Protein AF-A0A7C2VSG8-F1 (afdb_monomer)

Mean predicted aligned error: 11.58 Å

Solvent-accessible surface area (backbone atoms only — not comparable to full-atom values): 8486 Å² total; per-residue (Å²): 141,70,70,72,58,59,54,54,69,55,51,54,58,50,53,50,51,53,51,50,49,52,52,52,52,49,55,56,45,50,58,53,52,51,53,52,52,47,56,52,49,54,50,54,50,52,54,48,54,54,48,34,55,52,38,33,76,75,74,27,68,46,59,18,26,54,49,48,41,51,53,52,24,53,50,48,21,71,76,68,76,43,72,38,83,84,44,52,69,67,56,42,44,63,61,33,75,81,77,49,62,71,66,56,42,51,40,51,49,52,48,40,51,52,25,44,37,30,63,76,65,70,47,82,76,51,75,66,53,51,52,49,47,51,52,40,51,51,61,60,70,45,84,70,77,73,77,69,81,89,120

Radius of gyration: 24.54 Å; Cα contacts (8 Å, |Δi|>4): 88; chains: 1; bounding box: 77×33×59 Å

Secondary structure (DSSP, 8-state):
--HHHHHHHHHHHHHHHHHHHHHHHHHHHHHHHHHHHHHHHHHHHHHHHHHHHHHHHHT-HHHHHHHHHHHHHHHHHHHH---TTTS-HHHHHHHHTTTS-HHHHHHHHHHHHHHHHHHHS-----HHHHHHHHHHHHHHHS---------

Foldseek 3Di:
DPVVVVVVVVVVVVVVVVVVVVVVVVVVVVVVVVVVVLVVQLVVLVVLLVVLVVCCVVPRDLSSLVSLLVSLQVLLCVPVVDNSVPDDLVVSLVVCVVPHDPLLSVLNSLSNVVSCCVHPVVDDDDPVVVVVSSVSSNVNSPDDPPPDPPD

Nearest PDB structures (foldseek):
  7kma-assembly4_G  TM=3.241E-01  e=3.402E+00  Homo sapiens

Sequence (151 aa):
MQWLSTFMFVILPSFVLLGLGTVLLRFFRKGKEEAHSRESREKDQEDGLATAVSILNAKGPVEYCAYLASLVRKHLSQKYEIEAGSMTTGEIISKLLHNLSNVDADYAGEILRMCEMVQFYGYKPSRSEIKHLYQLARKLVSEREEDAPSG

pLDDT: mean 80.39, std 16.28, range [34.16, 97.06]

Structure (mmCIF, N/CA/C/O backbone):
data_AF-A0A7C2VSG8-F1
#
_entry.id   AF-A0A7C2VSG8-F1
#
loop_
_atom_site.group_PDB
_atom_site.id
_atom_site.type_symbol
_atom_site.label_atom_id
_atom_site.label_alt_id
_atom_site.label_comp_id
_atom_site.label_asym_id
_atom_site.label_entity_id
_atom_site.label_seq_id
_atom_site.pdbx_PDB_ins_code
_atom_site.Cartn_x
_atom_site.Cartn_y
_atom_site.Cartn_z
_atom_site.occupancy
_atom_site.B_iso_or_equiv
_atom_site.auth_seq_id
_atom_site.auth_comp_id
_atom_site.auth_asym_id
_atom_site.auth_atom_id
_atom_site.pdbx_PDB_model_num
ATOM 1 N N . MET A 1 1 ? 60.759 -16.590 -41.286 1.00 52.06 1 MET A N 1
ATOM 2 C CA . MET A 1 1 ? 59.639 -15.709 -40.881 1.00 52.06 1 MET A CA 1
ATOM 3 C C . MET A 1 1 ? 58.286 -16.421 -41.057 1.00 52.06 1 MET A C 1
ATOM 5 O O . MET A 1 1 ? 57.448 -15.951 -41.805 1.00 52.06 1 MET A O 1
ATOM 9 N N . GLN A 1 2 ? 58.061 -17.571 -40.405 1.00 56.47 2 GLN A N 1
ATOM 10 C CA . GLN A 1 2 ? 56.782 -18.318 -40.490 1.00 56.47 2 GLN A CA 1
ATOM 11 C C . GLN A 1 2 ? 56.070 -18.466 -39.133 1.00 56.47 2 GLN A C 1
ATOM 13 O O . GLN A 1 2 ? 54.904 -18.831 -39.092 1.00 56.47 2 GLN A O 1
ATOM 18 N N . TRP A 1 3 ? 56.737 -18.131 -38.024 1.00 50.91 3 TRP A N 1
ATOM 19 C CA . TRP A 1 3 ? 56.178 -18.288 -36.677 1.00 50.91 3 TRP A CA 1
ATOM 20 C C . TRP A 1 3 ? 55.181 -17.193 -36.269 1.00 50.91 3 TRP A C 1
ATOM 22 O O . TRP A 1 3 ? 54.349 -17.446 -35.412 1.00 50.91 3 TRP A O 1
ATOM 32 N N . LEU A 1 4 ? 55.192 -15.999 -36.880 1.00 55.09 4 LEU A N 1
ATOM 33 C CA . LEU A 1 4 ? 54.248 -14.934 -36.497 1.00 55.09 4 LEU A CA 1
ATOM 34 C C . LEU A 1 4 ? 52.794 -15.206 -36.927 1.00 55.09 4 LEU A C 1
ATOM 36 O O . LEU A 1 4 ? 51.874 -14.687 -36.302 1.00 55.09 4 LEU A O 1
ATOM 40 N N . SER A 1 5 ? 52.566 -16.018 -37.964 1.00 57.72 5 SER A N 1
ATOM 41 C CA . SER A 1 5 ? 51.211 -16.275 -38.473 1.00 57.72 5 SER A CA 1
ATOM 42 C C . SER A 1 5 ? 50.448 -17.278 -37.602 1.00 57.72 5 SER A C 1
ATOM 44 O O . SER A 1 5 ? 49.278 -17.063 -37.295 1.00 57.72 5 SER A O 1
ATOM 46 N N . THR A 1 6 ? 51.115 -18.321 -37.104 1.00 58.81 6 THR A N 1
ATOM 47 C CA . THR A 1 6 ? 50.496 -19.345 -36.250 1.00 58.81 6 THR A CA 1
ATOM 48 C C . THR A 1 6 ? 50.070 -18.809 -34.885 1.00 58.81 6 THR A C 1
ATOM 50 O O . THR A 1 6 ? 49.006 -19.188 -34.402 1.00 58.81 6 THR A O 1
ATOM 53 N N . PHE A 1 7 ? 50.816 -17.875 -34.283 1.00 54.56 7 PHE A N 1
ATOM 54 C CA . PHE A 1 7 ? 50.382 -17.235 -33.032 1.00 54.56 7 PHE A CA 1
ATOM 55 C C . PHE A 1 7 ? 49.113 -16.393 -33.216 1.00 54.56 7 PHE A C 1
ATOM 57 O O . PHE A 1 7 ? 48.242 -16.390 -32.348 1.00 54.56 7 PHE A O 1
ATOM 64 N N . MET A 1 8 ? 48.962 -15.733 -34.364 1.00 56.19 8 MET A N 1
ATOM 65 C CA . MET A 1 8 ? 47.816 -14.864 -34.636 1.00 56.19 8 MET A CA 1
ATOM 66 C C . MET A 1 8 ? 46.516 -15.667 -34.830 1.00 56.19 8 MET A C 1
ATOM 68 O O . MET A 1 8 ? 45.464 -15.251 -34.351 1.00 56.19 8 MET A O 1
ATOM 72 N N . PHE A 1 9 ? 46.602 -16.872 -35.409 1.00 58.78 9 PHE A N 1
ATOM 73 C CA . PHE A 1 9 ? 45.460 -17.784 -35.571 1.00 58.78 9 PHE A CA 1
ATOM 74 C C . PHE A 1 9 ? 44.993 -18.464 -34.277 1.00 58.78 9 PHE A C 1
ATOM 76 O O . PHE A 1 9 ? 43.847 -18.895 -34.215 1.00 58.78 9 PHE A O 1
ATOM 83 N N . VAL A 1 10 ? 45.837 -18.557 -33.245 1.00 63.12 10 VAL A N 1
ATOM 84 C CA . VAL A 1 10 ? 45.478 -19.210 -31.969 1.00 63.12 10 VAL A CA 1
ATOM 85 C C . VAL A 1 10 ? 45.010 -18.194 -30.926 1.00 63.12 10 VAL A C 1
ATOM 87 O O . VAL A 1 10 ? 44.089 -18.462 -30.155 1.00 63.12 10 VAL A O 1
ATOM 90 N N . ILE A 1 11 ? 45.603 -16.999 -30.916 1.00 65.81 11 ILE A N 1
ATOM 91 C CA . ILE A 1 11 ? 45.299 -15.972 -29.915 1.00 65.81 11 ILE A CA 1
ATOM 92 C C . ILE A 1 11 ? 43.931 -15.328 -30.182 1.00 65.81 11 ILE A C 1
ATOM 94 O O . ILE A 1 11 ? 43.144 -15.162 -29.251 1.00 65.81 11 ILE A O 1
ATOM 98 N N . LEU A 1 12 ? 43.600 -15.025 -31.442 1.00 64.88 12 LEU A N 1
ATOM 99 C CA . LEU A 1 12 ? 42.332 -14.377 -31.795 1.00 64.88 12 LEU A CA 1
ATOM 100 C C . LEU A 1 12 ? 41.077 -15.181 -31.394 1.00 64.88 12 LEU A C 1
ATOM 102 O O . LEU A 1 12 ? 40.212 -14.612 -30.727 1.00 64.88 12 LEU A O 1
ATOM 106 N N . PRO A 1 13 ? 40.952 -16.486 -31.715 1.00 68.75 13 PRO A N 1
ATOM 107 C CA . PRO A 1 13 ? 39.778 -17.260 -31.313 1.00 68.75 13 PRO A CA 1
ATOM 108 C C . PRO A 1 13 ? 39.711 -17.485 -29.798 1.00 68.75 13 PRO A C 1
ATOM 110 O O . PRO A 1 13 ? 38.615 -17.567 -29.250 1.00 68.75 13 PRO A O 1
ATOM 113 N N . SER A 1 14 ? 40.853 -17.517 -29.103 1.00 71.19 14 SER A N 1
ATOM 114 C CA . SER A 1 14 ? 40.896 -17.623 -27.639 1.00 71.19 14 SER A CA 1
ATOM 115 C C . SER A 1 14 ? 40.293 -16.388 -26.960 1.00 71.19 14 SER A 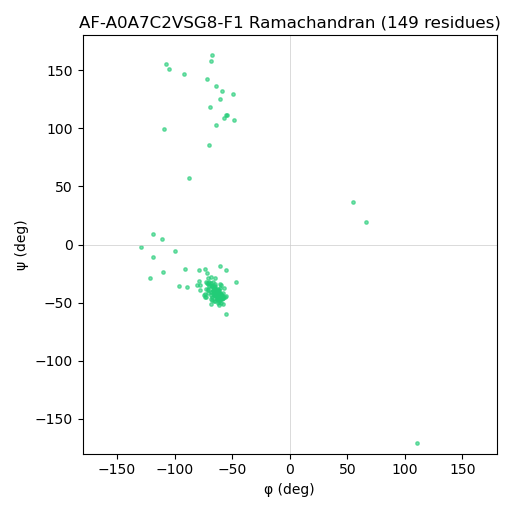C 1
ATOM 117 O O . SER A 1 14 ? 39.458 -16.521 -26.066 1.00 71.19 14 SER A O 1
ATOM 119 N N . PHE A 1 15 ? 40.619 -15.181 -27.441 1.00 74.69 15 PHE A N 1
ATOM 120 C CA . PHE A 1 15 ? 40.001 -13.942 -26.950 1.00 74.69 15 PHE A CA 1
ATOM 121 C C . PHE A 1 15 ? 38.502 -13.870 -27.259 1.00 74.69 15 PHE A C 1
ATOM 123 O O . PHE A 1 15 ? 37.729 -13.412 -26.417 1.00 74.69 15 PHE A O 1
ATOM 130 N N . VAL A 1 16 ? 38.075 -14.364 -28.424 1.00 76.69 16 VAL A N 1
ATOM 131 C CA . VAL A 1 16 ? 36.650 -14.432 -28.782 1.00 76.69 16 VAL A CA 1
ATOM 132 C C . VAL A 1 16 ? 35.901 -15.406 -27.869 1.00 76.69 16 VAL A C 1
ATOM 134 O O . VAL A 1 16 ? 34.840 -15.053 -27.365 1.00 76.69 16 VAL A O 1
ATOM 137 N N . LEU A 1 17 ? 36.459 -16.586 -27.582 1.00 77.81 17 LEU A N 1
ATOM 138 C CA . LEU A 1 17 ? 35.861 -17.569 -26.669 1.00 77.81 17 LEU A CA 1
ATOM 139 C C . LEU A 1 17 ? 35.793 -17.061 -25.220 1.00 77.81 17 LEU A C 1
ATOM 141 O O . LEU A 1 17 ? 34.775 -17.246 -24.555 1.00 77.81 17 LEU A O 1
ATOM 145 N N . LEU A 1 18 ? 36.832 -16.368 -24.743 1.00 77.56 18 LEU A N 1
ATOM 146 C CA . LEU A 1 18 ? 36.843 -15.709 -23.428 1.00 77.56 18 LEU A CA 1
ATOM 147 C C . LEU A 1 18 ? 35.810 -14.574 -23.341 1.00 77.56 18 LEU A C 1
ATOM 149 O O . LEU A 1 18 ? 35.107 -14.446 -22.335 1.00 77.56 18 LEU A O 1
ATOM 153 N N . GLY A 1 19 ? 35.677 -13.777 -24.402 1.00 75.44 19 GLY A N 1
ATOM 154 C CA . GLY A 1 19 ? 34.649 -12.742 -24.517 1.00 75.44 19 GLY A CA 1
ATOM 155 C C . GLY A 1 19 ? 33.236 -13.327 -24.520 1.00 75.44 19 GLY A C 1
ATOM 156 O O . GLY A 1 19 ? 32.375 -12.882 -23.765 1.00 75.44 19 GLY A O 1
ATOM 157 N N . LEU A 1 20 ? 33.001 -14.386 -25.299 1.00 77.50 20 LEU A N 1
ATOM 158 C CA . LEU A 1 20 ? 31.700 -15.055 -25.352 1.00 77.50 20 LEU A CA 1
ATOM 159 C C . LEU A 1 20 ? 31.337 -15.682 -24.000 1.00 77.50 20 LEU A C 1
ATOM 161 O O . LEU A 1 20 ? 30.212 -15.533 -23.525 1.00 77.50 20 LEU A O 1
ATOM 165 N N . GLY A 1 21 ? 32.305 -16.336 -23.354 1.00 78.75 21 GLY A N 1
ATOM 166 C CA . GLY A 1 21 ? 32.132 -16.951 -22.041 1.00 78.75 21 GLY A CA 1
ATOM 167 C C . GLY A 1 21 ? 31.799 -15.930 -20.956 1.00 78.75 21 GLY A C 1
ATOM 168 O O . GLY A 1 21 ? 30.893 -16.156 -20.160 1.00 78.75 21 GLY A O 1
ATOM 169 N N . THR A 1 22 ? 32.464 -14.774 -20.947 1.00 75.12 22 THR A N 1
ATOM 170 C CA . THR A 1 22 ? 32.173 -13.704 -19.977 1.00 75.12 22 THR A CA 1
ATOM 171 C C . THR A 1 22 ? 30.806 -13.055 -20.199 1.00 75.12 22 THR A C 1
ATOM 173 O O . THR A 1 22 ? 30.124 -12.740 -19.221 1.00 75.12 22 THR A O 1
ATOM 176 N N . VAL A 1 23 ? 30.361 -12.908 -21.451 1.00 73.94 23 VAL A N 1
ATOM 177 C CA . VAL A 1 23 ? 29.013 -12.414 -21.780 1.00 73.94 23 VAL A CA 1
ATOM 178 C C . VAL A 1 23 ? 27.938 -13.412 -21.348 1.00 73.94 23 VAL A C 1
ATOM 180 O O . VAL A 1 23 ? 26.999 -13.018 -20.657 1.00 73.94 23 VAL A 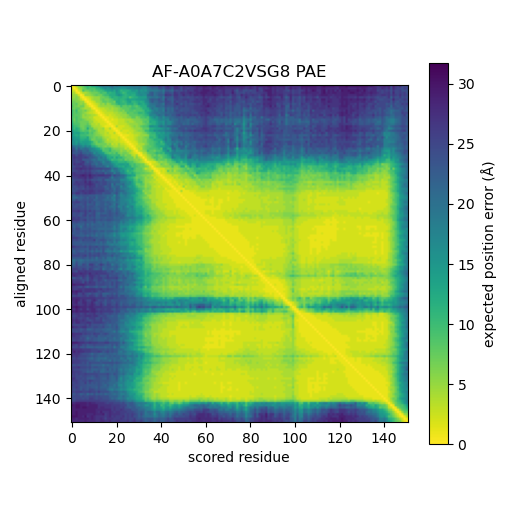O 1
ATOM 183 N N . LEU A 1 24 ? 28.104 -14.700 -21.663 1.00 74.19 24 LEU A N 1
ATOM 184 C CA . LEU A 1 24 ? 27.201 -15.767 -21.215 1.00 74.19 24 LEU A CA 1
ATOM 185 C C . LEU A 1 24 ? 27.117 -15.816 -19.687 1.00 74.19 24 LEU A C 1
ATOM 187 O O . LEU A 1 24 ? 26.028 -15.838 -19.120 1.00 74.19 24 LEU A O 1
ATOM 191 N N . LEU A 1 25 ? 28.257 -15.753 -19.002 1.00 70.00 25 LEU A N 1
ATOM 192 C CA . LEU A 1 25 ? 28.318 -15.833 -17.545 1.00 70.00 25 LEU A CA 1
ATOM 193 C C . LEU A 1 25 ? 27.704 -14.597 -16.868 1.00 70.00 25 LEU A C 1
ATOM 195 O O . LEU A 1 25 ? 27.069 -14.732 -15.822 1.00 70.00 25 LEU A O 1
ATOM 199 N N . ARG A 1 26 ? 27.807 -13.407 -17.478 1.00 69.88 26 ARG A N 1
ATOM 200 C CA . ARG A 1 26 ? 27.042 -12.223 -17.048 1.00 69.88 26 ARG A CA 1
ATOM 201 C C . ARG A 1 26 ? 25.542 -12.400 -17.246 1.00 69.88 26 ARG A C 1
ATOM 203 O O . ARG A 1 26 ? 24.787 -12.021 -16.357 1.00 69.88 26 ARG A O 1
ATOM 210 N N . PHE A 1 27 ? 25.118 -12.985 -18.363 1.00 63.59 27 PHE A N 1
ATOM 211 C CA . PHE A 1 27 ? 23.701 -13.221 -18.642 1.00 63.59 27 PHE A CA 1
ATOM 212 C C . PHE A 1 27 ? 23.084 -14.202 -17.633 1.00 63.59 27 PHE A C 1
ATOM 214 O O . PHE A 1 27 ? 22.025 -13.935 -17.072 1.00 63.59 27 PHE A O 1
ATOM 221 N N . PHE A 1 28 ? 23.803 -15.280 -17.302 1.00 59.22 28 PHE A N 1
ATOM 222 C CA . PHE A 1 28 ? 23.385 -16.235 -16.271 1.00 59.22 28 PHE A CA 1
ATOM 223 C C . PHE A 1 28 ? 23.460 -15.671 -14.843 1.00 59.22 28 PHE A C 1
ATOM 225 O O . PHE A 1 28 ? 22.628 -16.023 -14.008 1.00 59.22 28 PHE A O 1
ATOM 232 N N . ARG A 1 29 ? 24.421 -14.784 -14.533 1.00 59.22 29 ARG A N 1
ATOM 233 C CA . ARG A 1 29 ? 24.481 -14.104 -13.224 1.00 59.22 29 ARG A CA 1
ATOM 234 C C . ARG A 1 29 ? 23.335 -13.120 -13.026 1.00 59.22 29 ARG A C 1
ATOM 236 O O . ARG A 1 29 ? 22.764 -13.108 -11.942 1.00 59.22 29 ARG A O 1
ATOM 243 N N . LYS A 1 30 ? 22.971 -12.366 -14.065 1.00 49.34 30 LYS A N 1
ATOM 244 C CA . LYS A 1 30 ? 21.870 -11.401 -14.017 1.00 49.34 30 LYS A CA 1
ATOM 245 C C . LYS A 1 30 ? 20.536 -12.083 -13.683 1.00 49.34 30 LYS A C 1
ATOM 247 O O . LYS A 1 30 ? 19.860 -11.653 -12.759 1.00 49.34 30 LYS A O 1
ATOM 252 N N . GLY A 1 31 ? 20.235 -13.224 -14.310 1.00 53.62 31 GLY A N 1
ATOM 253 C CA . GLY A 1 31 ? 19.027 -13.997 -13.981 1.00 53.62 31 GLY A CA 1
ATOM 254 C C . GLY A 1 31 ? 19.017 -14.586 -12.561 1.00 53.62 31 GLY A C 1
ATOM 255 O O . GLY A 1 31 ? 17.957 -14.750 -11.964 1.00 53.62 31 GLY A O 1
ATOM 256 N N . LYS A 1 32 ? 20.192 -14.880 -11.984 1.00 55.41 32 LYS A N 1
ATOM 257 C CA . LYS A 1 32 ? 20.306 -15.429 -10.622 1.00 55.41 32 LYS A CA 1
ATOM 258 C C . LYS A 1 32 ? 20.202 -14.351 -9.537 1.00 55.41 32 LYS A C 1
ATOM 260 O O . LYS A 1 32 ? 19.647 -14.620 -8.476 1.00 55.41 32 LYS A O 1
ATOM 265 N N . GLU A 1 33 ? 20.713 -13.149 -9.804 1.00 55.78 33 GLU A N 1
ATOM 266 C CA . GLU A 1 33 ? 20.522 -11.973 -8.943 1.00 55.78 33 GLU A CA 1
ATOM 267 C C . GLU A 1 33 ? 19.059 -11.505 -8.974 1.00 55.78 33 GLU A C 1
ATOM 269 O O . GLU A 1 33 ? 18.480 -11.294 -7.914 1.00 55.78 33 GLU A O 1
ATOM 274 N N . GLU A 1 34 ? 18.420 -11.461 -10.147 1.00 59.09 34 GLU A N 1
ATOM 275 C CA . GLU A 1 34 ? 17.006 -11.080 -10.284 1.00 59.09 34 GLU A CA 1
ATOM 276 C C . GLU A 1 34 ? 16.058 -12.050 -9.560 1.00 59.09 34 GLU A C 1
ATOM 278 O O . GLU A 1 34 ? 15.174 -11.600 -8.836 1.00 59.09 34 GLU A O 1
ATOM 283 N N . ALA A 1 35 ? 16.269 -13.367 -9.664 1.00 59.81 35 ALA A N 1
ATOM 284 C CA . ALA A 1 35 ? 15.443 -14.354 -8.960 1.00 59.81 35 ALA A CA 1
ATOM 285 C C . ALA A 1 35 ? 15.565 -14.254 -7.427 1.00 59.81 35 ALA A C 1
ATOM 287 O O . ALA A 1 35 ? 14.559 -14.307 -6.721 1.00 59.81 35 ALA A O 1
ATOM 288 N N . HIS A 1 36 ? 16.781 -14.062 -6.904 1.00 59.44 36 HIS A N 1
ATOM 289 C CA . HIS A 1 36 ? 17.001 -13.919 -5.463 1.00 59.44 36 HIS A CA 1
ATOM 290 C C . HIS A 1 36 ? 16.473 -12.580 -4.923 1.00 59.44 36 HIS A C 1
ATOM 292 O O . HIS A 1 36 ? 15.886 -12.527 -3.842 1.00 59.44 36 HIS A O 1
ATOM 298 N N . SER A 1 37 ? 16.632 -11.494 -5.686 1.00 65.88 37 SER A N 1
ATOM 299 C CA . SER A 1 37 ? 16.046 -10.194 -5.351 1.00 65.88 37 SER A CA 1
ATOM 300 C C . SER A 1 37 ? 14.516 -10.216 -5.400 1.00 65.88 37 SER A C 1
ATOM 302 O O . SER A 1 37 ? 13.884 -9.594 -4.548 1.00 65.88 37 SER A O 1
ATOM 304 N N . ARG A 1 38 ? 13.918 -10.963 -6.338 1.00 67.56 38 ARG A N 1
ATOM 305 C CA . ARG A 1 38 ? 12.464 -11.150 -6.449 1.00 67.56 38 ARG A CA 1
ATOM 306 C C . ARG A 1 38 ? 11.896 -11.914 -5.255 1.00 67.56 38 ARG A C 1
ATOM 308 O O . ARG A 1 38 ? 10.971 -11.425 -4.616 1.00 67.56 38 ARG A O 1
ATOM 315 N N . GLU A 1 39 ? 12.510 -13.039 -4.893 1.00 68.31 39 GLU A N 1
ATOM 316 C CA . GLU A 1 39 ? 12.110 -13.837 -3.724 1.00 68.31 39 GLU A CA 1
ATOM 317 C C . GLU A 1 39 ? 12.209 -13.029 -2.418 1.00 68.31 39 GLU A C 1
ATOM 319 O O . GLU A 1 39 ? 11.297 -13.051 -1.590 1.00 68.31 39 GLU A O 1
ATOM 324 N N . SER A 1 40 ? 13.283 -12.249 -2.247 1.00 72.62 40 SER A N 1
ATOM 325 C CA . SER A 1 40 ? 13.427 -11.368 -1.081 1.00 72.62 40 SER A CA 1
ATOM 326 C C . SER A 1 40 ? 12.359 -10.270 -1.044 1.00 72.62 40 SER A C 1
ATOM 328 O O . SER A 1 40 ? 11.851 -9.951 0.028 1.00 72.62 40 SER A O 1
ATOM 330 N N . ARG A 1 41 ? 11.999 -9.692 -2.196 1.00 74.94 41 ARG A N 1
ATOM 331 C CA . ARG A 1 41 ? 11.007 -8.612 -2.293 1.00 74.94 41 ARG A CA 1
ATOM 332 C C . ARG A 1 41 ? 9.588 -9.106 -2.024 1.00 74.94 41 ARG A C 1
ATOM 334 O O . ARG A 1 41 ? 8.842 -8.428 -1.323 1.00 74.94 41 ARG A O 1
ATOM 341 N N . GLU A 1 42 ? 9.230 -10.274 -2.548 1.00 76.44 42 GLU A N 1
ATOM 342 C CA . GLU A 1 42 ? 7.925 -10.899 -2.310 1.00 76.44 42 GLU A CA 1
ATOM 343 C C . GLU A 1 42 ? 7.732 -11.205 -0.820 1.00 76.44 42 GLU A C 1
ATOM 345 O O . GLU A 1 42 ? 6.695 -10.878 -0.237 1.00 76.44 42 GLU A O 1
ATOM 350 N N . LYS A 1 43 ? 8.777 -11.730 -0.171 1.00 79.94 43 LYS A N 1
ATOM 351 C CA . LYS A 1 43 ? 8.775 -11.973 1.271 1.00 79.94 43 LYS A CA 1
ATOM 352 C C . LYS A 1 43 ? 8.584 -10.686 2.078 1.00 79.94 43 LYS A C 1
ATOM 354 O O . LYS A 1 43 ? 7.717 -10.642 2.946 1.00 79.94 43 LYS A O 1
ATOM 359 N N . ASP A 1 44 ? 9.323 -9.626 1.752 1.00 83.25 44 ASP A N 1
ATOM 360 C CA . ASP A 1 44 ? 9.196 -8.328 2.429 1.00 83.25 44 ASP A CA 1
ATOM 361 C C . ASP A 1 44 ? 7.782 -7.726 2.290 1.00 83.25 44 ASP A C 1
ATOM 363 O O . ASP A 1 44 ? 7.286 -7.046 3.195 1.00 83.25 44 ASP A O 1
ATOM 367 N N . GLN A 1 45 ? 7.116 -7.956 1.154 1.00 85.31 45 GLN A N 1
ATOM 368 C CA . GLN A 1 45 ? 5.758 -7.473 0.896 1.00 85.31 45 GLN A CA 1
ATOM 369 C C . GLN A 1 45 ? 4.697 -8.251 1.679 1.00 85.31 45 GLN A C 1
ATOM 371 O O . GLN A 1 45 ? 3.806 -7.634 2.274 1.00 85.31 45 GLN A O 1
ATOM 376 N N . GLU A 1 46 ? 4.793 -9.580 1.706 1.00 84.56 46 GLU A N 1
ATOM 377 C CA . GLU A 1 46 ? 3.902 -10.439 2.494 1.00 84.56 46 GLU A CA 1
ATOM 378 C C . GLU A 1 46 ? 4.078 -10.18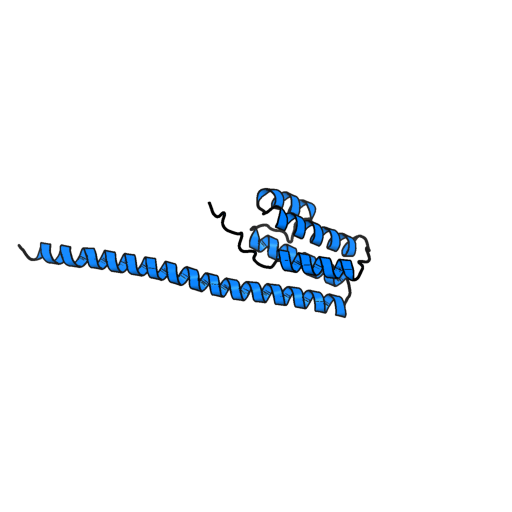1 4.003 1.00 84.56 46 GLU A C 1
ATOM 380 O O . GLU A 1 46 ? 3.086 -10.009 4.719 1.00 84.56 46 GLU A O 1
ATOM 385 N N . ASP A 1 47 ? 5.316 -10.007 4.478 1.00 89.31 47 ASP A N 1
ATOM 386 C CA . ASP A 1 47 ? 5.611 -9.628 5.867 1.00 89.31 47 ASP A CA 1
ATOM 387 C C . ASP A 1 47 ? 5.013 -8.250 6.220 1.00 89.31 47 ASP A C 1
ATOM 389 O O . ASP A 1 47 ? 4.448 -8.049 7.306 1.00 89.31 47 ASP A O 1
ATOM 393 N N . GLY A 1 48 ? 5.057 -7.297 5.283 1.00 91.50 48 GLY A N 1
ATOM 394 C CA . GLY A 1 48 ? 4.404 -5.994 5.422 1.00 91.50 48 GLY A CA 1
ATOM 395 C C . GLY A 1 48 ? 2.882 -6.108 5.564 1.00 91.50 48 GLY A C 1
ATOM 396 O O . GLY A 1 48 ? 2.283 -5.512 6.463 1.00 91.50 48 GLY A O 1
ATOM 397 N N . LEU A 1 49 ? 2.229 -6.914 4.728 1.00 93.06 49 LEU A N 1
ATOM 398 C CA . LEU A 1 49 ? 0.781 -7.134 4.806 1.00 93.06 49 LEU A CA 1
ATOM 399 C C . LEU A 1 49 ? 0.366 -7.876 6.086 1.00 93.06 49 LEU A C 1
ATOM 401 O O . LEU A 1 49 ? -0.643 -7.517 6.701 1.00 93.06 49 LEU A O 1
ATOM 405 N N . ALA A 1 50 ? 1.147 -8.861 6.530 1.00 93.69 50 ALA A N 1
ATOM 406 C CA . ALA A 1 50 ? 0.930 -9.551 7.802 1.00 93.69 50 ALA A CA 1
ATOM 407 C C . ALA A 1 50 ? 1.050 -8.590 9.000 1.00 93.69 50 ALA A C 1
ATOM 409 O O . ALA A 1 50 ? 0.248 -8.634 9.943 1.00 93.69 50 ALA A O 1
ATOM 410 N N . THR A 1 51 ? 2.000 -7.656 8.931 1.00 95.38 51 THR A N 1
ATOM 411 C CA . THR A 1 51 ? 2.151 -6.583 9.920 1.00 95.38 51 THR A CA 1
ATOM 412 C C . THR A 1 51 ? 0.923 -5.674 9.942 1.00 95.38 51 THR A C 1
ATOM 414 O O . THR A 1 51 ? 0.413 -5.365 11.020 1.00 95.38 51 THR A O 1
ATOM 417 N N . ALA A 1 52 ? 0.381 -5.307 8.777 1.00 94.69 52 ALA A N 1
ATOM 418 C CA . ALA A 1 52 ? -0.837 -4.501 8.694 1.00 94.69 52 ALA A CA 1
ATOM 419 C C . ALA A 1 52 ? -2.019 -5.184 9.409 1.00 94.69 52 ALA A C 1
ATOM 421 O O . ALA A 1 52 ? -2.698 -4.559 10.222 1.00 94.69 52 ALA A O 1
ATOM 422 N N . VAL A 1 53 ? -2.230 -6.485 9.184 1.00 94.88 53 VAL A N 1
ATOM 423 C CA . VAL A 1 53 ? -3.287 -7.256 9.870 1.00 94.88 53 VAL A CA 1
ATOM 424 C C . VAL A 1 53 ? -3.066 -7.294 11.385 1.00 94.88 53 VAL A C 1
ATOM 426 O O . VAL A 1 53 ? -4.013 -7.158 12.161 1.00 94.88 53 VAL A O 1
ATOM 429 N N . SER A 1 54 ? -1.817 -7.424 11.826 1.00 96.44 54 SER A N 1
ATOM 430 C CA . SER A 1 54 ? -1.478 -7.380 13.252 1.00 96.44 54 SER A CA 1
ATOM 431 C C . SER A 1 54 ? -1.812 -6.018 13.874 1.00 96.44 54 SER A C 1
ATOM 433 O O . SER A 1 54 ? -2.391 -5.960 14.960 1.00 96.44 54 SER A O 1
ATOM 435 N N . ILE A 1 55 ? -1.532 -4.919 13.165 1.00 96.44 55 ILE A N 1
ATOM 436 C CA . ILE A 1 55 ? -1.889 -3.554 13.582 1.00 96.44 55 ILE A CA 1
ATOM 437 C C . ILE A 1 55 ? -3.405 -3.378 13.652 1.00 96.44 55 ILE A C 1
ATOM 439 O O . ILE A 1 55 ? -3.900 -2.815 14.628 1.00 96.44 55 ILE A O 1
ATOM 443 N N . LEU A 1 56 ? -4.145 -3.890 12.667 1.00 96.00 56 LEU A N 1
ATOM 444 C CA . LEU A 1 56 ? -5.606 -3.841 12.667 1.00 96.00 56 LEU A CA 1
ATOM 445 C C . LEU A 1 56 ? -6.190 -4.475 13.934 1.00 96.00 56 LEU A C 1
ATOM 447 O O . LEU A 1 56 ? -7.079 -3.898 14.553 1.00 96.00 56 LEU A O 1
ATOM 451 N N . ASN A 1 57 ? -5.673 -5.640 14.328 1.00 94.81 57 ASN A N 1
ATOM 452 C CA . ASN A 1 57 ? -6.143 -6.353 15.514 1.00 94.81 57 ASN A CA 1
ATOM 453 C C . ASN A 1 57 ? -5.726 -5.672 16.827 1.00 94.81 57 ASN A C 1
ATOM 455 O O . ASN A 1 57 ? -6.459 -5.751 17.808 1.00 94.81 57 ASN A O 1
ATOM 459 N N . ALA A 1 58 ? -4.558 -5.025 16.859 1.00 96.88 58 ALA A N 1
ATOM 460 C CA . ALA A 1 58 ? -4.000 -4.440 18.078 1.00 96.88 58 ALA A CA 1
ATOM 461 C C . ALA A 1 58 ? -4.438 -2.990 18.337 1.00 96.88 58 ALA A C 1
ATOM 463 O O . ALA A 1 58 ? -4.597 -2.599 19.491 1.00 96.88 58 ALA A O 1
ATOM 464 N N . LYS A 1 59 ? -4.574 -2.180 17.282 1.00 96.06 59 LYS A N 1
ATOM 465 C CA . LYS A 1 59 ? -4.770 -0.722 17.372 1.00 96.06 59 LYS A CA 1
ATOM 466 C C . LYS A 1 59 ? -6.056 -0.247 16.699 1.00 96.06 59 LYS A C 1
ATOM 468 O O . LYS A 1 59 ? -6.668 0.700 17.174 1.00 96.06 59 LYS A O 1
ATOM 473 N N . GLY A 1 60 ? -6.515 -0.964 15.673 1.00 95.19 60 GLY A N 1
ATOM 474 C CA . GLY A 1 60 ? -7.774 -0.684 14.992 1.00 95.19 60 GLY A CA 1
ATOM 475 C C . GLY A 1 60 ? -7.606 -0.158 13.562 1.00 95.19 60 GLY A C 1
ATOM 476 O O . GLY A 1 60 ? -6.517 -0.216 12.984 1.00 95.19 60 GLY A O 1
ATOM 477 N N . PRO A 1 61 ? -8.711 0.302 12.941 1.00 95.38 61 PRO A N 1
ATOM 478 C CA . PRO A 1 61 ? -8.759 0.609 11.512 1.00 95.38 61 PRO A CA 1
ATOM 479 C C . PRO A 1 61 ? -7.972 1.867 11.125 1.00 95.38 61 PRO A C 1
ATOM 481 O O . PRO A 1 61 ? -7.474 1.934 10.007 1.00 95.38 61 PRO A O 1
ATOM 484 N N . VAL A 1 62 ? -7.827 2.844 12.025 1.00 96.31 62 VAL A N 1
ATOM 485 C CA . VAL A 1 62 ? -7.117 4.101 11.730 1.00 96.31 62 VAL A CA 1
ATOM 486 C C . VAL A 1 62 ? -5.625 3.839 11.537 1.00 96.31 62 VAL A C 1
ATOM 488 O O . VAL A 1 62 ? -5.056 4.190 10.504 1.00 96.31 62 VAL A O 1
ATOM 491 N N . GLU A 1 63 ? -5.000 3.149 12.485 1.00 97.06 63 GLU A N 1
ATOM 492 C CA . GLU A 1 63 ? -3.587 2.781 12.445 1.00 97.06 63 GLU A CA 1
ATOM 493 C C . GLU A 1 63 ? -3.306 1.763 11.343 1.00 97.06 63 GLU A C 1
ATOM 495 O O . GLU A 1 63 ? -2.262 1.832 10.693 1.00 97.06 63 GLU A O 1
ATOM 500 N N . TYR A 1 64 ? -4.248 0.850 11.095 1.00 96.75 64 TYR A N 1
ATOM 501 C CA . TYR A 1 64 ? -4.195 -0.049 9.949 1.00 96.75 64 TYR A CA 1
ATOM 502 C C . TYR A 1 64 ? -4.131 0.727 8.631 1.00 96.75 64 TYR A C 1
ATOM 504 O O . TYR A 1 64 ? -3.233 0.484 7.827 1.00 96.75 64 TYR A O 1
ATOM 512 N N . CYS A 1 65 ? -5.035 1.686 8.419 1.00 96.50 65 CYS A N 1
ATOM 513 C CA . CYS A 1 65 ? -5.074 2.493 7.203 1.00 96.50 65 CYS A CA 1
ATOM 514 C C . CYS A 1 65 ? -3.832 3.378 7.046 1.00 96.50 65 CYS A C 1
ATOM 516 O O . CYS A 1 65 ? -3.311 3.495 5.936 1.00 96.50 65 CYS A O 1
ATOM 518 N N . ALA A 1 66 ? -3.314 3.948 8.137 1.00 95.44 66 ALA A N 1
ATOM 519 C CA . ALA A 1 66 ? -2.067 4.710 8.115 1.00 95.44 66 ALA A CA 1
ATOM 520 C C . ALA A 1 66 ? -0.884 3.839 7.669 1.00 95.44 66 ALA A C 1
ATOM 522 O O . ALA A 1 66 ? -0.129 4.207 6.763 1.00 95.44 66 ALA A O 1
ATOM 523 N N . TYR A 1 67 ? -0.760 2.644 8.253 1.00 96.38 67 TYR A N 1
ATOM 524 C CA . TYR A 1 67 ? 0.291 1.703 7.887 1.00 96.38 67 TYR A CA 1
ATOM 525 C C . TYR A 1 67 ? 0.132 1.216 6.441 1.00 96.38 67 TYR A C 1
ATOM 527 O O . TYR A 1 67 ? 1.081 1.288 5.661 1.00 96.38 67 TYR A O 1
ATOM 535 N N . LEU A 1 68 ? -1.070 0.793 6.043 1.00 95.75 68 LEU A N 1
ATOM 536 C CA . LEU A 1 68 ? -1.340 0.291 4.696 1.00 95.75 68 LEU A CA 1
ATOM 537 C C . LEU A 1 68 ? -1.066 1.354 3.623 1.00 95.75 68 LEU A C 1
ATOM 539 O O . LEU A 1 68 ? -0.446 1.048 2.608 1.00 95.75 68 LEU A O 1
ATOM 543 N N . ALA A 1 69 ? -1.457 2.610 3.862 1.00 95.06 69 ALA A N 1
ATOM 544 C CA . ALA A 1 69 ? -1.153 3.715 2.955 1.00 95.06 69 ALA A CA 1
ATOM 545 C C . ALA A 1 69 ? 0.359 3.932 2.804 1.00 95.06 69 ALA A C 1
ATOM 547 O O . ALA A 1 69 ? 0.841 4.141 1.691 1.00 95.06 69 ALA A O 1
ATOM 548 N N . SER A 1 70 ? 1.125 3.840 3.897 1.00 94.81 70 SER A N 1
ATOM 549 C CA . SER A 1 70 ? 2.587 3.955 3.831 1.00 94.81 70 SER A CA 1
ATOM 550 C C . SER A 1 70 ? 3.239 2.792 3.075 1.00 94.81 70 SER A C 1
ATOM 552 O O . SER A 1 70 ? 4.138 3.023 2.267 1.00 94.81 70 SER A O 1
ATOM 554 N N . LEU A 1 71 ? 2.740 1.564 3.262 1.00 94.12 71 LEU A N 1
ATOM 555 C CA . LEU A 1 71 ? 3.191 0.379 2.533 1.00 94.12 71 LEU A CA 1
ATOM 556 C C . LEU A 1 71 ? 2.944 0.532 1.025 1.00 94.12 71 LEU A C 1
ATOM 558 O O . LEU A 1 71 ? 3.855 0.316 0.226 1.00 94.12 71 LEU A O 1
ATOM 562 N N . VAL A 1 72 ? 1.741 0.971 0.640 1.00 93.00 72 VAL A N 1
ATOM 563 C CA . VAL A 1 72 ? 1.382 1.224 -0.763 1.00 93.00 72 VAL A CA 1
ATOM 564 C C . VAL A 1 72 ? 2.242 2.332 -1.362 1.00 93.00 72 VAL A C 1
ATOM 566 O O . VAL A 1 72 ? 2.816 2.138 -2.429 1.00 93.00 72 VAL A O 1
ATOM 569 N N . ARG A 1 73 ? 2.414 3.467 -0.671 1.00 92.69 73 ARG A N 1
ATOM 570 C CA . ARG A 1 73 ? 3.287 4.557 -1.141 1.00 92.69 73 ARG A CA 1
ATOM 571 C C . ARG A 1 73 ? 4.720 4.077 -1.354 1.00 92.69 73 ARG A C 1
ATO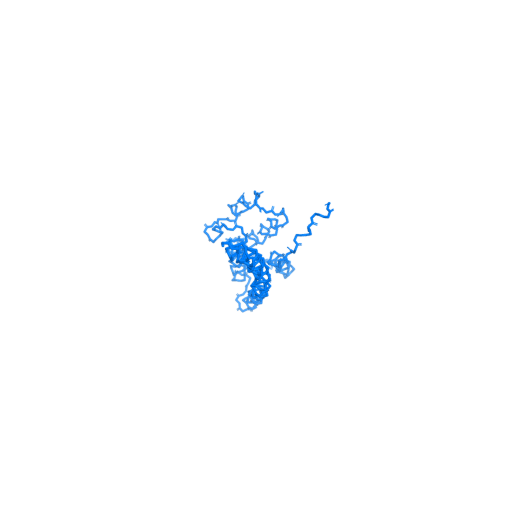M 573 O O . ARG A 1 73 ? 5.290 4.348 -2.403 1.00 92.69 73 ARG A O 1
ATOM 580 N N . LYS A 1 74 ? 5.277 3.303 -0.416 1.00 91.31 74 LYS A N 1
ATOM 581 C CA . LYS A 1 74 ? 6.618 2.718 -0.557 1.00 91.31 74 LYS A CA 1
ATOM 582 C C . LYS A 1 74 ? 6.712 1.818 -1.790 1.00 91.31 74 LYS A C 1
ATOM 584 O O . LYS A 1 74 ? 7.666 1.945 -2.554 1.00 91.31 74 LYS A O 1
ATOM 589 N N . HIS A 1 75 ? 5.725 0.947 -2.006 1.00 89.81 75 HIS A N 1
ATOM 590 C CA . HIS A 1 75 ? 5.696 0.075 -3.178 1.00 89.81 75 HIS A CA 1
ATOM 591 C C . HIS A 1 75 ? 5.656 0.875 -4.487 1.00 89.81 75 HIS A C 1
ATOM 593 O O . HIS A 1 75 ? 6.455 0.612 -5.384 1.00 89.81 75 HIS A O 1
ATOM 599 N N . LEU A 1 76 ? 4.787 1.885 -4.578 1.00 88.56 76 LEU A N 1
ATOM 600 C CA . LEU A 1 76 ? 4.674 2.745 -5.759 1.00 88.56 76 LEU A CA 1
ATOM 601 C C . LEU A 1 76 ? 5.959 3.534 -6.014 1.00 88.56 76 LEU A C 1
ATOM 603 O O . LEU A 1 76 ? 6.400 3.632 -7.156 1.00 88.56 76 LEU A O 1
ATOM 607 N N . SER A 1 77 ? 6.595 4.040 -4.956 1.00 89.12 77 SER A N 1
ATOM 608 C CA . SER A 1 77 ? 7.890 4.707 -5.058 1.00 89.12 77 SER A CA 1
ATOM 609 C C . SER A 1 77 ? 8.966 3.814 -5.652 1.00 89.12 77 SER A C 1
ATOM 611 O O . SER A 1 77 ? 9.715 4.2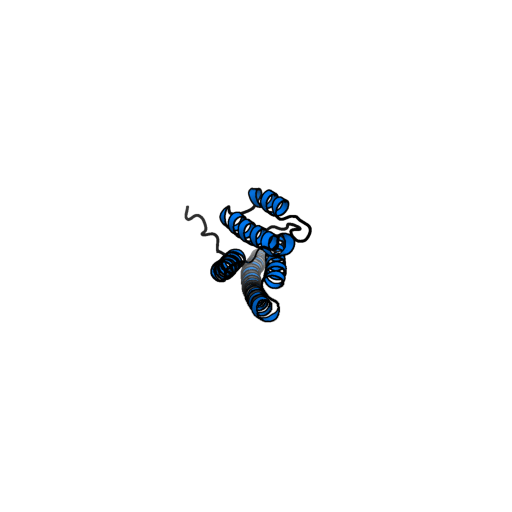49 -6.518 1.00 89.12 77 SER A O 1
ATOM 613 N N . GLN A 1 78 ? 9.027 2.559 -5.209 1.00 86.75 78 GLN A N 1
ATOM 614 C CA . GLN A 1 78 ? 10.006 1.596 -5.701 1.00 86.75 78 GLN A CA 1
ATOM 615 C C . GLN A 1 78 ? 9.694 1.117 -7.121 1.00 86.75 78 GLN A C 1
ATOM 617 O O . GLN A 1 78 ? 10.615 0.899 -7.897 1.00 86.75 78 GLN A O 1
ATOM 622 N N . LYS A 1 79 ? 8.414 0.918 -7.457 1.00 84.88 79 LYS A N 1
ATOM 623 C CA . LYS A 1 79 ? 7.997 0.361 -8.752 1.00 84.88 79 LYS A CA 1
ATOM 624 C C . LYS A 1 79 ? 8.043 1.388 -9.887 1.00 84.88 79 LYS A C 1
ATOM 626 O O . LYS A 1 79 ? 8.367 1.010 -11.004 1.00 84.88 79 LYS A O 1
ATOM 631 N N . TYR A 1 80 ? 7.738 2.656 -9.606 1.00 84.31 80 TYR A N 1
ATOM 632 C CA . TYR A 1 80 ? 7.599 3.707 -10.626 1.00 84.31 80 TYR A CA 1
ATOM 633 C C . TYR A 1 80 ? 8.584 4.867 -10.460 1.00 84.31 80 TYR A C 1
ATOM 635 O O . TYR A 1 80 ? 8.424 5.892 -11.116 1.00 84.31 80 TYR A O 1
ATOM 643 N N . GLU A 1 81 ? 9.564 4.73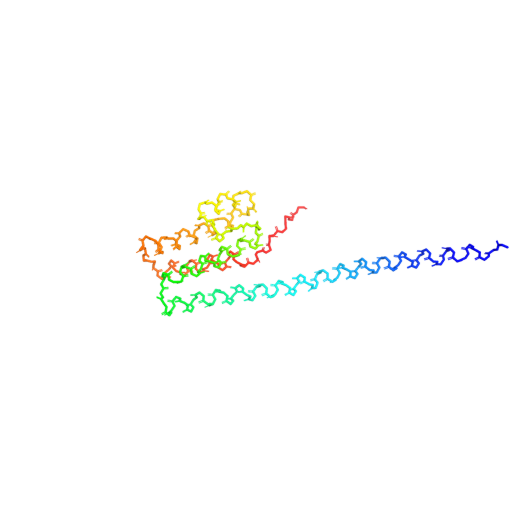1 -9.562 1.00 85.56 81 GLU A N 1
ATOM 644 C CA . GLU A 1 81 ? 10.603 5.740 -9.306 1.00 85.56 81 GLU A CA 1
ATOM 645 C C . GLU A 1 81 ? 10.035 7.138 -8.966 1.00 85.56 81 GLU A C 1
ATOM 647 O O . GLU A 1 81 ? 10.582 8.175 -9.339 1.00 85.56 81 GLU A O 1
ATOM 652 N N . ILE A 1 82 ? 8.915 7.176 -8.230 1.00 86.19 82 ILE A N 1
ATOM 653 C CA . ILE A 1 82 ? 8.264 8.414 -7.767 1.00 86.19 82 ILE A CA 1
ATOM 654 C C . ILE A 1 82 ? 8.456 8.642 -6.263 1.00 86.19 82 ILE A C 1
ATOM 656 O O . ILE A 1 82 ? 8.574 7.706 -5.479 1.00 86.19 82 ILE A O 1
ATOM 660 N N . GLU A 1 83 ? 8.384 9.888 -5.802 1.00 87.56 83 GLU A N 1
ATOM 661 C CA . GLU A 1 83 ? 8.437 10.214 -4.367 1.00 87.56 83 GLU A CA 1
ATOM 662 C C . GLU A 1 83 ? 7.044 10.179 -3.701 1.00 87.56 83 GLU A C 1
ATOM 664 O O . GLU A 1 83 ? 6.572 11.156 -3.131 1.00 87.56 83 GLU A O 1
ATOM 669 N N . ALA A 1 84 ? 6.344 9.042 -3.770 1.00 87.38 84 ALA A N 1
ATOM 670 C CA . ALA A 1 84 ? 4.969 8.903 -3.274 1.00 87.38 84 ALA A CA 1
ATOM 671 C C . ALA A 1 84 ? 4.799 9.178 -1.764 1.00 87.38 84 ALA A C 1
ATOM 673 O O . ALA A 1 84 ? 3.683 9.407 -1.309 1.00 87.38 84 ALA A O 1
ATOM 674 N N . GLY A 1 85 ? 5.875 9.146 -0.970 1.00 84.88 85 GLY A N 1
ATOM 675 C CA . GLY A 1 85 ? 5.826 9.428 0.468 1.00 84.88 85 GLY A CA 1
ATOM 676 C C . GLY A 1 85 ? 5.474 10.881 0.814 1.00 84.88 85 GLY A C 1
ATOM 677 O O . GLY A 1 85 ? 4.819 11.108 1.830 1.00 84.88 85 GLY A O 1
ATOM 678 N N . SER A 1 86 ? 5.875 11.840 -0.024 1.00 84.62 86 SER A N 1
ATOM 679 C CA . SER A 1 86 ? 5.619 13.278 0.154 1.00 84.62 86 SER A CA 1
ATOM 680 C C . SER A 1 86 ? 4.445 13.793 -0.684 1.00 84.62 86 SER A C 1
ATOM 682 O O . SER A 1 86 ? 4.035 14.941 -0.531 1.00 84.62 86 SER A O 1
ATOM 684 N N . MET A 1 87 ? 3.874 12.939 -1.538 1.00 87.12 87 MET A N 1
ATOM 685 C CA . MET A 1 87 ? 2.781 13.287 -2.441 1.00 87.12 87 MET A CA 1
ATOM 686 C C . MET A 1 87 ? 1.407 13.021 -1.825 1.00 87.12 87 MET A C 1
ATOM 688 O O . MET A 1 87 ? 1.178 12.040 -1.108 1.00 87.12 87 MET A O 1
ATOM 692 N N . THR A 1 88 ? 0.450 13.867 -2.185 1.00 88.06 88 THR A N 1
ATOM 693 C CA . THR A 1 88 ? -0.974 13.624 -1.952 1.00 88.06 88 THR A CA 1
ATOM 694 C C . THR A 1 88 ? -1.480 12.471 -2.816 1.00 88.06 88 THR A C 1
ATOM 696 O O . THR A 1 88 ? -0.926 12.160 -3.873 1.00 88.06 88 THR A O 1
ATOM 699 N N . THR A 1 89 ? -2.590 11.848 -2.415 1.00 86.75 89 THR A N 1
ATOM 700 C CA . THR A 1 89 ? -3.219 10.780 -3.211 1.00 86.75 89 THR A CA 1
ATOM 701 C C . THR A 1 89 ? -3.576 11.242 -4.626 1.00 86.75 89 THR A C 1
ATOM 703 O O . THR A 1 89 ? -3.386 10.491 -5.581 1.00 86.75 89 THR A O 1
ATOM 706 N N . GLY A 1 90 ? -4.027 12.490 -4.790 1.00 85.25 90 GLY A N 1
ATOM 707 C CA . GLY A 1 90 ? -4.310 13.069 -6.106 1.00 85.25 90 GLY A CA 1
ATOM 708 C C . GLY A 1 90 ? -3.063 13.208 -6.985 1.00 85.25 90 GLY A C 1
ATOM 709 O O . GLY A 1 90 ? -3.096 12.824 -8.152 1.00 85.25 90 GLY A O 1
ATOM 710 N N . GLU A 1 91 ? -1.952 13.695 -6.425 1.00 86.81 91 GLU A N 1
ATOM 711 C CA . GLU A 1 91 ? -0.676 13.827 -7.144 1.00 86.81 91 GLU A CA 1
ATOM 712 C C . GLU A 1 91 ? -0.089 12.474 -7.529 1.00 86.81 91 GLU A C 1
ATOM 714 O O . GLU A 1 91 ? 0.394 12.322 -8.651 1.00 86.81 91 GLU A O 1
ATOM 719 N N . ILE A 1 92 ? -0.172 11.488 -6.627 1.00 86.69 92 ILE A N 1
ATOM 720 C CA . ILE A 1 92 ? 0.216 10.105 -6.911 1.00 86.69 92 ILE A CA 1
ATOM 721 C C . ILE A 1 92 ? -0.566 9.635 -8.136 1.00 86.69 92 ILE A C 1
ATOM 723 O O . ILE A 1 92 ? 0.035 9.377 -9.169 1.00 86.69 92 ILE A O 1
ATOM 727 N N . ILE A 1 93 ? -1.899 9.626 -8.085 1.00 83.56 93 ILE A N 1
ATOM 728 C CA . ILE A 1 93 ? -2.737 9.135 -9.191 1.00 83.56 93 ILE A CA 1
ATOM 729 C C . ILE A 1 93 ? -2.467 9.896 -10.495 1.00 83.56 93 ILE A C 1
ATOM 731 O O . ILE A 1 93 ? -2.336 9.275 -11.546 1.00 83.56 93 ILE A O 1
ATOM 735 N N . SER A 1 94 ? -2.312 11.222 -10.438 1.00 81.69 94 SER A N 1
ATOM 736 C CA . SER A 1 94 ? -1.997 12.030 -11.620 1.00 81.69 94 SER A CA 1
ATOM 737 C C . SER A 1 94 ? -0.654 11.661 -12.249 1.00 81.69 94 SER A C 1
ATOM 739 O O . SER A 1 94 ? -0.555 11.625 -13.473 1.00 81.69 94 SER A O 1
ATOM 741 N N . LYS A 1 95 ? 0.381 11.395 -11.444 1.00 76.94 95 LYS A N 1
ATOM 742 C CA . LYS A 1 95 ? 1.685 10.935 -11.946 1.00 76.94 95 LYS A CA 1
ATOM 743 C C . LYS A 1 95 ? 1.638 9.492 -12.433 1.00 76.94 95 LYS A C 1
ATOM 745 O O . LYS A 1 9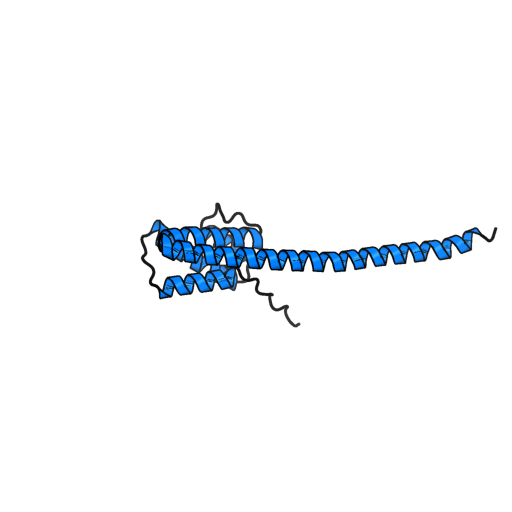5 ? 2.353 9.139 -13.368 1.00 76.94 95 LYS A O 1
ATOM 750 N N . LEU A 1 96 ? 0.799 8.673 -11.806 1.00 76.25 96 LEU A N 1
ATOM 751 C CA . LEU A 1 96 ? 0.634 7.272 -12.150 1.00 76.25 96 LEU A CA 1
ATOM 752 C C . LEU A 1 96 ? -0.063 7.091 -13.512 1.00 76.25 96 LEU A C 1
ATOM 754 O O . LEU A 1 96 ? 0.336 6.212 -14.265 1.00 76.25 96 LEU A O 1
ATOM 758 N N . LEU A 1 97 ? -1.027 7.948 -13.878 1.00 67.94 97 LEU A N 1
ATOM 759 C CA . LEU A 1 97 ? -1.778 7.869 -15.149 1.00 67.94 97 LEU A CA 1
ATOM 760 C C . LEU A 1 97 ? -0.903 7.849 -16.417 1.00 67.94 97 LEU A C 1
ATOM 762 O O . LEU A 1 97 ? -1.359 7.389 -17.458 1.00 67.94 97 LEU A O 1
ATOM 766 N N . HIS A 1 98 ? 0.339 8.333 -16.343 1.00 65.25 98 HIS A N 1
ATOM 767 C CA . HIS A 1 98 ? 1.271 8.321 -17.474 1.00 65.25 98 HIS A CA 1
ATOM 768 C C . HIS A 1 98 ? 2.161 7.069 -17.548 1.00 65.25 98 HIS A C 1
ATOM 770 O O . HIS A 1 98 ? 2.681 6.782 -18.621 1.00 65.25 98 HIS A O 1
ATOM 776 N N . ASN A 1 99 ? 2.352 6.344 -16.438 1.00 60.44 99 ASN A N 1
ATOM 777 C CA . ASN A 1 99 ? 3.398 5.319 -16.295 1.00 60.44 99 ASN A CA 1
ATOM 778 C C . ASN A 1 99 ? 2.890 3.957 -15.783 1.00 60.44 99 ASN A C 1
ATOM 780 O O . ASN A 1 99 ? 3.690 3.037 -15.618 1.00 60.44 99 ASN A O 1
ATOM 784 N N . LEU A 1 100 ? 1.595 3.817 -15.479 1.00 63.09 100 LEU A N 1
ATOM 785 C CA . LEU A 1 100 ? 1.016 2.593 -14.919 1.00 63.09 100 LEU A CA 1
ATOM 786 C C . LEU A 1 100 ? 0.211 1.802 -15.940 1.00 63.09 100 LEU A C 1
ATOM 788 O O . LEU A 1 100 ? -0.462 2.375 -16.794 1.00 63.09 100 LEU A O 1
ATOM 792 N N . SER A 1 101 ? 0.156 0.479 -15.751 1.00 65.81 101 SER A N 1
ATOM 793 C CA . SER A 1 101 ? -1.016 -0.261 -16.218 1.00 65.81 101 SER A CA 1
ATOM 794 C C . SER A 1 101 ? -2.246 0.338 -15.521 1.00 65.81 101 SER A C 1
ATOM 796 O O . SER A 1 101 ? -2.221 0.544 -14.306 1.00 65.81 101 SER A O 1
ATOM 798 N N . ASN A 1 102 ? -3.320 0.637 -16.262 1.00 71.44 102 ASN A N 1
ATOM 799 C CA . ASN A 1 102 ? -4.531 1.267 -15.702 1.00 71.44 102 ASN A CA 1
ATOM 800 C C . ASN A 1 102 ? -5.005 0.594 -14.393 1.00 71.44 102 ASN A C 1
ATOM 802 O O . ASN A 1 102 ? -5.469 1.260 -13.474 1.00 71.44 102 ASN A O 1
ATOM 806 N N . VAL A 1 103 ? -4.783 -0.717 -14.272 1.00 82.00 103 VAL A N 1
ATOM 807 C CA . VAL A 1 103 ? -5.179 -1.537 -13.123 1.00 82.00 103 VAL A CA 1
ATOM 808 C C . VAL A 1 103 ? -4.441 -1.178 -11.828 1.00 82.00 103 VAL A C 1
ATOM 810 O O . VAL A 1 103 ? -5.054 -1.147 -10.762 1.00 82.00 103 VAL A O 1
ATOM 813 N N . ASP A 1 104 ? -3.138 -0.902 -11.888 1.00 84.12 104 ASP A N 1
ATOM 814 C CA . ASP A 1 104 ? -2.365 -0.567 -10.687 1.00 84.12 104 ASP A CA 1
ATOM 815 C C . ASP A 1 104 ? -2.759 0.822 -10.153 1.00 84.12 104 ASP A C 1
ATOM 817 O O . ASP A 1 104 ? -2.774 1.048 -8.940 1.00 84.12 104 ASP A O 1
ATOM 821 N N . ALA A 1 105 ? -3.125 1.744 -11.053 1.00 84.69 105 ALA A N 1
ATOM 822 C CA . ALA A 1 105 ? -3.557 3.091 -10.697 1.00 84.69 105 ALA A CA 1
ATOM 823 C C . ALA A 1 105 ? -4.935 3.059 -10.026 1.00 84.69 105 ALA A C 1
ATOM 825 O O . ALA A 1 105 ? -5.147 3.750 -9.025 1.00 84.69 105 ALA A O 1
ATOM 826 N N . ASP A 1 106 ? -5.832 2.205 -10.523 1.00 87.44 106 ASP A N 1
ATOM 827 C CA . ASP A 1 106 ? -7.143 1.962 -9.926 1.00 87.44 106 ASP A CA 1
ATOM 828 C C . ASP A 1 106 ? -7.007 1.388 -8.510 1.00 87.44 106 ASP A C 1
ATOM 830 O O . ASP A 1 106 ? -7.555 1.948 -7.558 1.00 87.44 106 ASP A O 1
ATOM 834 N N . TYR A 1 107 ? -6.204 0.331 -8.336 1.00 91.56 107 TYR A N 1
ATOM 835 C CA . TYR A 1 107 ? -5.975 -0.276 -7.021 1.00 91.56 107 TYR A CA 1
ATOM 836 C C . TYR A 1 107 ? -5.342 0.707 -6.036 1.00 91.56 107 TYR A C 1
ATOM 838 O O . TYR A 1 107 ? -5.839 0.870 -4.921 1.00 91.56 107 TYR A O 1
ATOM 846 N N . ALA A 1 108 ? -4.266 1.390 -6.434 1.00 91.94 108 ALA A N 1
ATOM 847 C CA . ALA A 1 108 ? -3.613 2.388 -5.594 1.00 91.94 108 ALA A CA 1
ATOM 848 C C . ALA A 1 108 ? -4.577 3.515 -5.209 1.00 91.94 108 ALA A C 1
ATOM 850 O O . ALA A 1 108 ? -4.642 3.912 -4.043 1.00 91.94 108 ALA A O 1
ATOM 851 N N . GLY A 1 109 ? -5.345 4.014 -6.176 1.00 92.31 109 GLY A N 1
ATOM 852 C CA . GLY A 1 109 ? -6.281 5.104 -5.963 1.00 92.31 109 GLY A CA 1
ATOM 853 C C . GLY A 1 109 ? -7.432 4.732 -5.037 1.00 92.31 109 GLY A C 1
ATOM 854 O O . GLY A 1 109 ? -7.845 5.564 -4.231 1.00 92.31 109 GLY A O 1
ATOM 855 N N . GLU A 1 110 ? -7.950 3.510 -5.119 1.00 94.62 110 GLU A N 1
ATOM 856 C CA . GLU A 1 110 ? -8.987 3.025 -4.207 1.00 94.62 110 GLU A CA 1
ATOM 857 C C . GLU A 1 110 ? -8.440 2.852 -2.785 1.00 94.62 110 GLU A C 1
ATOM 859 O O . GLU A 1 110 ? -9.034 3.358 -1.829 1.00 94.62 110 GLU A O 1
ATOM 864 N N . ILE A 1 111 ? -7.265 2.225 -2.643 1.00 95.75 111 ILE A N 1
ATOM 865 C CA . ILE A 1 111 ? -6.652 1.993 -1.331 1.00 95.75 111 ILE A CA 1
ATOM 866 C C . ILE A 1 111 ? -6.355 3.316 -0.625 1.00 95.75 111 ILE A C 1
ATOM 868 O O . ILE A 1 111 ? -6.748 3.512 0.525 1.00 95.75 111 ILE A O 1
ATOM 872 N N . LEU A 1 112 ? -5.665 4.233 -1.307 1.00 95.62 112 LEU A N 1
ATOM 873 C CA . LEU A 1 112 ? -5.213 5.484 -0.706 1.00 95.62 112 LEU A CA 1
ATOM 874 C C . LEU A 1 112 ? -6.384 6.394 -0.323 1.00 95.62 112 LEU A C 1
ATOM 876 O O . LEU A 1 112 ? -6.387 6.926 0.787 1.00 95.62 112 LEU A O 1
ATOM 880 N N . ARG A 1 113 ? -7.414 6.507 -1.174 1.00 95.38 113 ARG A N 1
ATOM 881 C CA . ARG A 1 113 ? -8.615 7.297 -0.857 1.00 95.38 113 ARG A CA 1
ATOM 882 C C . ARG A 1 113 ? -9.365 6.736 0.344 1.00 95.38 113 ARG A C 1
ATOM 884 O O . ARG A 1 113 ? -9.759 7.496 1.225 1.00 95.38 113 ARG A O 1
ATOM 891 N N . MET A 1 114 ? -9.535 5.417 0.414 1.00 96.50 114 MET A N 1
ATOM 892 C CA . MET A 1 114 ? -10.202 4.792 1.554 1.00 96.50 114 MET A CA 1
ATOM 893 C C . MET A 1 114 ? -9.400 4.975 2.843 1.00 96.50 114 MET A C 1
ATOM 895 O O . MET A 1 114 ? -9.956 5.356 3.872 1.00 96.50 114 MET A O 1
ATOM 899 N N . CYS A 1 115 ? -8.078 4.808 2.788 1.00 96.19 115 CYS A N 1
ATOM 900 C CA . CYS A 1 115 ? -7.213 5.084 3.929 1.00 96.19 115 CYS A CA 1
ATOM 901 C C . CYS A 1 115 ? -7.279 6.550 4.385 1.00 96.19 115 CYS A C 1
ATOM 903 O O . CYS A 1 115 ? -7.233 6.799 5.590 1.00 96.19 115 CYS A O 1
ATOM 905 N N . GLU A 1 116 ? -7.383 7.513 3.467 1.00 95.06 116 GLU A N 1
ATOM 906 C CA . GLU A 1 116 ? -7.574 8.930 3.802 1.00 95.06 116 GLU A CA 1
ATOM 907 C C . GLU A 1 116 ? -8.931 9.184 4.462 1.00 95.06 116 GLU A C 1
ATOM 909 O O . GLU A 1 116 ? -8.984 9.866 5.486 1.00 95.06 116 GLU A O 1
ATOM 914 N N . MET A 1 117 ? -10.014 8.594 3.944 1.00 96.56 117 MET A N 1
ATOM 915 C CA . MET A 1 117 ? -11.348 8.679 4.554 1.00 96.56 117 MET A CA 1
ATOM 916 C C . MET A 1 117 ? -11.338 8.209 6.012 1.00 96.56 117 MET A C 1
ATOM 918 O O . MET A 1 117 ? -11.903 8.869 6.887 1.00 96.56 117 MET A O 1
ATOM 922 N N . VAL A 1 118 ? -10.671 7.088 6.292 1.00 96.38 118 VAL A N 1
ATOM 923 C CA . VAL A 1 118 ? -10.563 6.548 7.654 1.00 96.38 118 VAL A CA 1
ATOM 924 C C . VAL A 1 118 ? -9.714 7.450 8.553 1.00 96.38 118 VAL A C 1
ATOM 926 O O . VAL A 1 118 ? -10.112 7.733 9.681 1.00 96.38 118 VAL A O 1
ATOM 929 N N . GLN A 1 119 ? -8.563 7.921 8.066 1.00 93.94 119 GLN A N 1
ATOM 930 C CA . GLN A 1 119 ? -7.606 8.687 8.874 1.00 93.94 119 GLN A CA 1
ATOM 931 C C . GLN A 1 119 ? -8.052 10.121 9.157 1.00 93.94 119 GLN A C 1
ATOM 933 O O . GLN A 1 119 ? -7.894 10.603 10.276 1.00 93.94 119 GLN A O 1
ATOM 938 N N . PHE A 1 120 ? -8.585 10.809 8.150 1.00 93.62 120 PHE A N 1
ATOM 939 C CA . PHE A 1 120 ? -8.807 12.254 8.211 1.00 93.62 120 PHE A CA 1
ATOM 940 C C . PHE A 1 120 ? -10.284 12.636 8.289 1.00 93.62 120 PHE A C 1
ATOM 942 O O . PHE A 1 120 ? -10.605 13.705 8.799 1.00 93.62 120 PHE A O 1
ATOM 949 N N . TYR A 1 121 ? -11.186 11.764 7.830 1.00 94.44 121 TYR A N 1
ATOM 950 C CA . TYR A 1 121 ? -12.623 12.054 7.764 1.00 94.44 121 TYR A CA 1
ATOM 951 C C . TYR A 1 121 ? -13.458 11.237 8.759 1.00 94.44 121 TYR A C 1
ATOM 953 O O . TYR A 1 121 ? -14.684 11.329 8.759 1.00 94.44 121 TYR A O 1
ATOM 961 N N . GLY A 1 122 ? -12.817 10.441 9.622 1.00 91.75 122 GLY A N 1
ATOM 962 C CA . GLY A 1 122 ? -13.496 9.669 10.667 1.00 91.75 122 GLY A CA 1
ATOM 963 C C . GLY A 1 122 ? -14.419 8.571 10.133 1.00 91.75 122 GLY A C 1
ATOM 964 O O . GLY A 1 122 ? -15.306 8.103 10.853 1.00 91.75 122 GLY A O 1
ATOM 965 N N . TYR A 1 123 ? -14.234 8.164 8.875 1.00 96.75 123 TYR A N 1
ATOM 966 C CA . TYR A 1 123 ? -15.000 7.084 8.274 1.00 96.75 123 TYR A CA 1
ATOM 967 C C . TYR A 1 123 ? -14.720 5.755 8.992 1.00 96.75 123 TYR A C 1
ATOM 969 O O . TYR A 1 123 ? -13.575 5.429 9.308 1.00 96.75 123 TYR A O 1
ATOM 977 N N . LYS A 1 124 ? -15.776 4.977 9.254 1.00 95.56 124 LYS A N 1
ATOM 978 C CA . LYS A 1 124 ? -15.696 3.687 9.952 1.00 95.56 124 LYS A CA 1
ATOM 979 C C . LYS A 1 124 ? -15.962 2.553 8.963 1.00 95.56 124 LYS A C 1
ATOM 981 O O . LYS A 1 124 ? -17.131 2.279 8.689 1.00 95.56 124 LYS A O 1
ATOM 986 N N . PRO A 1 125 ? -14.914 1.893 8.444 1.00 95.69 125 PRO A N 1
ATOM 987 C CA . PRO A 1 125 ? -15.082 0.861 7.440 1.00 95.69 125 PRO A CA 1
ATOM 988 C C . PRO A 1 125 ? -15.688 -0.395 8.066 1.00 95.69 125 PRO A C 1
ATOM 990 O O . PRO A 1 125 ? -15.369 -0.791 9.193 1.00 95.69 125 PRO A O 1
ATOM 993 N N . SER A 1 126 ? -16.557 -1.048 7.310 1.00 96.88 126 SER A N 1
ATOM 994 C CA . SER A 1 126 ? -17.069 -2.375 7.620 1.00 96.88 126 SER A CA 1
ATOM 995 C C . SER A 1 126 ? -15.967 -3.434 7.513 1.00 96.88 126 SER A C 1
ATOM 997 O O . SER A 1 126 ? -14.932 -3.254 6.868 1.00 96.88 126 SER A O 1
ATOM 999 N N . ARG A 1 127 ? -16.209 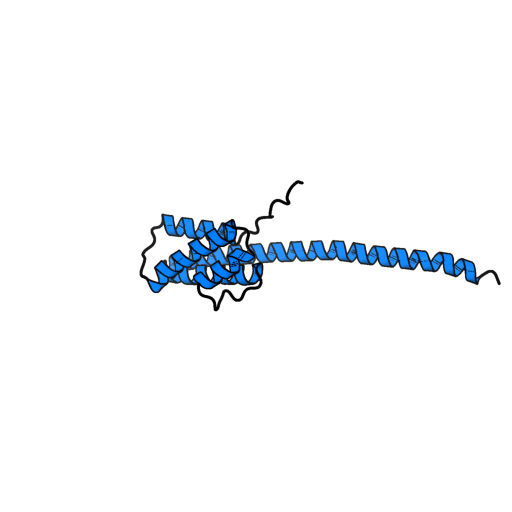-4.613 8.099 1.00 94.31 127 ARG A N 1
ATOM 1000 C CA . ARG A 1 127 ? -15.284 -5.753 7.969 1.00 94.31 127 ARG A CA 1
ATOM 1001 C C . ARG A 1 127 ? -15.078 -6.178 6.511 1.00 94.31 127 ARG A C 1
ATOM 1003 O O . ARG A 1 127 ? -13.979 -6.593 6.154 1.00 94.31 127 ARG A O 1
ATOM 1010 N N . SER A 1 128 ? -16.118 -6.085 5.682 1.00 96.25 128 SER A N 1
ATOM 1011 C CA . SER A 1 128 ? -16.040 -6.362 4.244 1.00 96.25 128 SER A CA 1
ATOM 1012 C C . SER A 1 128 ? -15.128 -5.379 3.522 1.00 96.25 128 SER A C 1
ATOM 1014 O O . SER A 1 128 ? -14.307 -5.812 2.722 1.00 96.25 128 SER A O 1
ATOM 1016 N N . GLU A 1 129 ? -15.217 -4.088 3.842 1.00 96.62 129 GLU A N 1
ATOM 1017 C CA . GLU A 1 129 ? -14.380 -3.052 3.225 1.00 96.62 129 GLU A CA 1
ATOM 1018 C C . GLU A 1 129 ? -12.917 -3.204 3.626 1.00 96.62 129 GLU A C 1
ATOM 1020 O O . GLU A 1 129 ? -12.045 -3.143 2.769 1.00 96.62 129 GLU A O 1
ATOM 1025 N N . ILE A 1 130 ? -12.633 -3.518 4.893 1.00 96.06 130 ILE A N 1
ATOM 1026 C CA . ILE A 1 130 ? -11.265 -3.815 5.345 1.00 96.06 130 ILE A CA 1
ATOM 1027 C C . ILE A 1 130 ? -10.696 -5.037 4.609 1.00 96.06 130 ILE A C 1
ATOM 1029 O O . ILE A 1 130 ? -9.554 -5.019 4.151 1.00 96.06 130 ILE A O 1
ATOM 1033 N N . LYS A 1 131 ? -11.491 -6.106 4.466 1.00 95.69 131 LYS A N 1
ATOM 1034 C CA . LYS A 1 131 ? -11.074 -7.309 3.732 1.00 95.69 131 LYS A CA 1
ATOM 1035 C C . LYS A 1 131 ? -10.800 -7.001 2.260 1.00 95.69 131 LYS A C 1
ATOM 1037 O O . LYS A 1 131 ? -9.819 -7.498 1.711 1.00 95.69 131 LYS A O 1
ATOM 1042 N N . HIS A 1 132 ? -11.656 -6.202 1.634 1.00 96.12 132 HIS A N 1
ATOM 1043 C CA . HIS A 1 132 ? -11.487 -5.759 0.252 1.00 96.12 132 HIS A CA 1
ATOM 1044 C C . HIS A 1 132 ? -10.213 -4.923 0.090 1.00 96.12 132 HIS A C 1
ATOM 1046 O O . HIS A 1 132 ? -9.396 -5.214 -0.781 1.00 96.12 132 HIS A O 1
ATOM 1052 N N . LEU A 1 133 ? -9.965 -3.984 1.006 1.00 95.81 133 LEU A N 1
ATOM 1053 C CA . LEU A 1 133 ? -8.759 -3.155 1.024 1.00 95.81 133 LEU A CA 1
ATOM 1054 C C . LEU A 1 133 ? -7.481 -3.997 1.115 1.00 95.81 133 LEU A C 1
ATOM 1056 O O . LEU A 1 133 ? -6.527 -3.775 0.371 1.00 95.81 133 LEU A O 1
ATOM 1060 N N . TYR A 1 134 ? -7.487 -5.014 1.979 1.00 95.25 134 TYR A N 1
ATOM 1061 C CA . TYR A 1 134 ? -6.395 -5.978 2.085 1.00 95.25 134 TYR A CA 1
ATOM 1062 C C . TYR A 1 134 ? -6.175 -6.748 0.774 1.00 95.25 134 TYR A C 1
ATOM 1064 O O . TYR A 1 134 ? -5.038 -6.914 0.337 1.00 95.25 134 TYR A O 1
ATOM 1072 N N . GLN A 1 135 ? -7.248 -7.201 0.120 1.00 94.50 135 GLN A N 1
ATOM 1073 C CA . GLN A 1 135 ? -7.151 -7.923 -1.150 1.00 94.50 135 GLN A CA 1
ATOM 1074 C C . GLN A 1 135 ? -6.603 -7.047 -2.278 1.00 94.50 135 GLN A C 1
ATOM 1076 O O . GLN A 1 135 ? -5.788 -7.526 -3.065 1.00 94.50 135 GLN A O 1
ATOM 1081 N N . LEU A 1 136 ? -7.020 -5.782 -2.354 1.00 94.38 136 LEU A N 1
ATOM 1082 C CA . LEU A 1 136 ? -6.474 -4.823 -3.311 1.00 94.38 136 LEU A CA 1
ATOM 1083 C C . LEU A 1 136 ? -4.995 -4.562 -3.052 1.00 94.38 136 LEU A C 1
ATOM 1085 O O . LEU A 1 136 ? -4.198 -4.641 -3.981 1.00 94.38 136 LEU A O 1
ATOM 1089 N N . ALA A 1 137 ? -4.618 -4.319 -1.794 1.00 93.94 137 ALA A N 1
ATOM 1090 C CA . ALA A 1 137 ? -3.225 -4.099 -1.432 1.00 93.94 137 ALA A CA 1
ATOM 1091 C C . ALA A 1 137 ? -2.363 -5.309 -1.797 1.00 93.94 137 ALA A C 1
ATOM 1093 O O . ALA A 1 137 ? -1.318 -5.136 -2.414 1.00 93.94 137 ALA A O 1
ATOM 1094 N N . ARG A 1 138 ? -2.840 -6.528 -1.518 1.00 92.88 138 ARG A N 1
ATOM 1095 C CA . ARG A 1 138 ? -2.161 -7.765 -1.917 1.00 9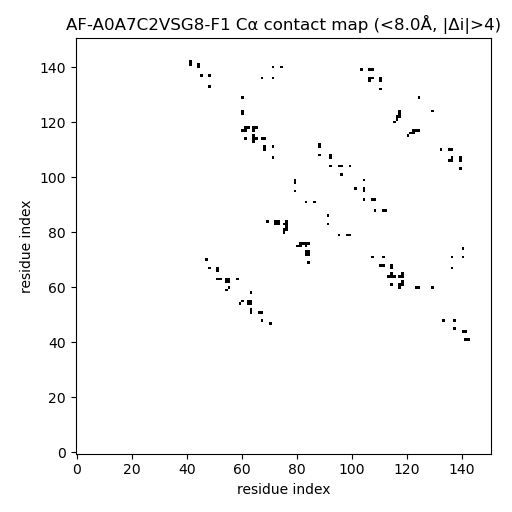2.88 138 ARG A CA 1
ATOM 1096 C C . ARG A 1 138 ? -1.978 -7.867 -3.428 1.00 92.88 138 ARG A C 1
ATOM 1098 O O . ARG A 1 138 ? -0.875 -8.151 -3.868 1.00 92.88 138 ARG A O 1
ATOM 1105 N N . LYS A 1 139 ? -3.025 -7.593 -4.211 1.00 90.44 139 LYS A N 1
ATOM 1106 C CA . LYS A 1 139 ? -2.960 -7.611 -5.683 1.00 90.44 139 LYS A CA 1
ATOM 1107 C C . LYS A 1 139 ? -2.038 -6.539 -6.262 1.00 90.44 139 LYS A C 1
ATOM 1109 O O . LYS A 1 139 ? -1.463 -6.762 -7.321 1.00 90.44 139 LYS A O 1
ATOM 1114 N N . LEU A 1 140 ? -1.959 -5.377 -5.616 1.00 89.75 140 LEU A N 1
ATOM 1115 C CA . LEU A 1 140 ? -1.105 -4.274 -6.046 1.00 89.75 140 LEU A CA 1
ATOM 1116 C C . LEU A 1 140 ? 0.369 -4.583 -5.779 1.00 89.75 140 LEU A C 1
ATOM 1118 O O . LEU A 1 140 ? 1.204 -4.334 -6.639 1.00 89.75 140 LEU A O 1
ATOM 1122 N N . VAL A 1 141 ? 0.686 -5.110 -4.590 1.00 87.38 141 VAL A N 1
ATOM 1123 C CA . VAL A 1 141 ? 2.078 -5.394 -4.218 1.00 87.38 141 VAL A CA 1
ATOM 1124 C C . VAL A 1 141 ? 2.597 -6.682 -4.845 1.00 87.38 141 VAL A C 1
ATOM 1126 O O . VAL A 1 141 ? 3.784 -6.735 -5.152 1.00 87.38 141 VAL A O 1
ATOM 1129 N N . SER A 1 142 ? 1.741 -7.683 -5.078 1.00 83.88 142 SER A N 1
ATOM 1130 C CA . SER A 1 142 ? 2.135 -8.898 -5.790 1.00 83.88 142 SER A CA 1
ATOM 1131 C C . SER A 1 142 ? 2.600 -8.540 -7.197 1.00 83.88 142 SER A C 1
ATOM 1133 O O . SER A 1 142 ? 1.854 -7.909 -7.951 1.00 83.88 142 SER A O 1
ATOM 1135 N N . GLU A 1 143 ? 3.811 -8.949 -7.566 1.00 66.88 143 GLU A N 1
ATOM 1136 C CA . GLU A 1 143 ? 4.289 -8.798 -8.936 1.00 66.88 143 GLU A CA 1
ATOM 1137 C C . GLU A 1 143 ? 3.410 -9.640 -9.865 1.00 66.88 143 GLU A C 1
ATOM 1139 O O . GLU A 1 143 ? 3.542 -10.861 -9.943 1.00 66.88 143 GLU A O 1
ATOM 1144 N N . ARG A 1 144 ? 2.492 -8.981 -10.580 1.00 60.44 144 ARG A N 1
ATOM 1145 C CA . ARG A 1 144 ? 1.914 -9.565 -11.784 1.00 60.44 144 ARG A CA 1
ATOM 1146 C C . ARG A 1 144 ? 3.039 -9.584 -12.809 1.00 60.44 144 ARG A C 1
ATOM 1148 O O . ARG A 1 144 ? 3.557 -8.522 -13.149 1.00 60.44 144 ARG A O 1
ATOM 1155 N N . GLU A 1 145 ? 3.426 -10.767 -13.274 1.00 48.94 145 GLU A N 1
ATOM 1156 C CA . GLU A 1 145 ? 4.034 -10.845 -14.598 1.00 48.94 145 GLU A CA 1
ATOM 1157 C C . GLU A 1 145 ? 3.007 -10.206 -15.528 1.00 48.94 145 GLU A C 1
ATOM 1159 O O . GLU A 1 145 ? 1.875 -10.678 -15.634 1.00 48.94 145 GLU A O 1
ATOM 1164 N N . GLU A 1 146 ? 3.337 -9.034 -16.070 1.00 47.03 146 GLU A N 1
ATOM 1165 C CA . GLU A 1 146 ? 2.617 -8.534 -17.226 1.00 47.03 146 GLU A CA 1
ATOM 1166 C C . GLU A 1 146 ? 2.710 -9.657 -18.249 1.00 47.03 146 GLU A C 1
ATOM 1168 O O . GLU A 1 146 ? 3.811 -9.998 -18.683 1.00 47.03 146 GLU A O 1
ATOM 1173 N N . ASP A 1 147 ? 1.574 -10.293 -18.542 1.00 37.81 147 ASP A N 1
ATOM 1174 C CA . ASP A 1 147 ? 1.467 -11.238 -19.638 1.00 37.81 147 ASP A CA 1
ATOM 1175 C C . ASP A 1 147 ? 2.092 -10.552 -20.851 1.00 37.81 147 ASP A C 1
ATOM 1177 O O . ASP A 1 147 ? 1.553 -9.573 -21.378 1.00 37.81 147 ASP A O 1
ATOM 1181 N N . ALA A 1 148 ? 3.285 -11.015 -21.232 1.00 34.16 148 ALA A N 1
ATOM 1182 C CA . ALA A 1 148 ? 3.965 -10.542 -22.418 1.00 34.16 148 ALA A CA 1
ATOM 1183 C C . ALA A 1 148 ? 2.943 -10.601 -23.561 1.00 34.16 148 ALA A C 1
ATOM 1185 O O . ALA A 1 148 ? 2.291 -11.644 -23.711 1.00 34.16 148 ALA A O 1
ATOM 1186 N N . PRO A 1 149 ? 2.750 -9.522 -24.348 1.00 41.31 149 PRO A N 1
ATOM 1187 C CA . PRO A 1 149 ? 1.871 -9.594 -25.496 1.00 41.31 149 PRO A CA 1
ATOM 1188 C C . PRO A 1 149 ? 2.390 -10.725 -26.377 1.00 41.31 149 PRO A C 1
ATOM 1190 O O . PRO A 1 149 ? 3.471 -10.650 -26.956 1.00 41.31 149 PRO A O 1
ATOM 1193 N N . SER A 1 150 ? 1.627 -11.813 -26.391 1.00 41.59 150 SER A N 1
ATOM 1194 C CA . SER A 1 150 ? 1.814 -12.931 -27.295 1.00 41.59 150 SER A CA 1
ATOM 1195 C C . SER A 1 150 ? 1.412 -12.410 -28.670 1.00 41.59 150 SER A C 1
ATOM 1197 O O . SER A 1 150 ? 0.237 -12.461 -29.032 1.00 41.59 150 SER A O 1
ATOM 1199 N N . GLY A 1 151 ? 2.363 -11.786 -29.362 1.00 35.47 151 GLY A N 1
ATOM 1200 C CA . GLY A 1 151 ? 2.226 -11.235 -30.706 1.00 35.47 151 GLY A CA 1
ATOM 1201 C C . GLY A 1 151 ? 3.351 -11.732 -31.587 1.00 35.47 151 GLY A C 1
ATOM 1202 O O . GLY A 1 151 ? 4.519 -11.522 -31.194 1.00 35.47 151 GLY A O 1
#